Protein AF-A0A4V4HIF0-F1 (afdb_monomer_lite)

Radius of gyration: 13.57 Å; chains: 1; bounding box: 32×28×33 Å

Sequence (66 aa):
LVVYLQVHVIDNCPYELLVGRPFDVLCETTVQNTQTGDQFITIHDPNSDRRCTIPTYARGQKPKIL

Organism: Dendrothele bispora (strain CBS 962.96) (NCBI:txid1314807)

Secondary structure (DSSP, 8-state):
----------TT-SSS----HHHHHHSEEEEEE-TTS-EEEEEEETTTTEEEEEE---TT------

pLDDT: mean 84.58, std 8.67, range [45.75, 93.81]

Foldseek 3Di:
DDDDDDDDDDPPDQDDDDDDVVQCVQWVWDWDADPVRKIKIKTAHPVVRDIDIDTDDHRPPDDDDD

Structure (mmCIF, N/CA/C/O backbone):
data_AF-A0A4V4HIF0-F1
#
_entry.id   AF-A0A4V4HIF0-F1
#
loop_
_atom_site.group_PDB
_atom_site.id
_atom_site.type_symbol
_atom_site.label_atom_id
_atom_site.label_alt_id
_atom_site.label_comp_id
_atom_site.label_asym_id
_atom_site.label_entity_id
_atom_site.label_seq_id
_atom_site.pdbx_PDB_ins_code
_atom_site.Cartn_x
_atom_site.Cartn_y
_atom_site.Cartn_z
_atom_site.occupancy
_atom_site.B_iso_or_equiv
_atom_site.auth_seq_id
_atom_site.auth_comp_id
_atom_site.auth_asym_id
_atom_site.auth_atom_id
_atom_site.pdbx_PDB_model_num
ATOM 1 N N . LEU A 1 1 ? 0.892 -1.825 -21.145 1.00 58.72 1 LEU A N 1
ATOM 2 C CA . LEU A 1 1 ? 1.775 -2.652 -20.298 1.00 58.72 1 LEU A CA 1
ATOM 3 C C . LEU A 1 1 ? 0.893 -3.661 -19.575 1.00 58.72 1 LEU A C 1
ATOM 5 O O . LEU A 1 1 ? -0.146 -3.254 -19.071 1.00 58.72 1 LEU A O 1
ATOM 9 N N . VAL A 1 2 ? 1.245 -4.945 -19.588 1.00 65.00 2 VAL A N 1
ATOM 10 C CA . VAL A 1 2 ? 0.524 -5.983 -18.836 1.00 65.00 2 VAL A CA 1
ATOM 11 C C . VAL A 1 2 ? 1.405 -6.364 -17.656 1.00 65.00 2 VAL A C 1
ATOM 13 O O . VAL A 1 2 ? 2.542 -6.778 -17.864 1.00 65.00 2 VAL A O 1
ATOM 16 N N . VAL A 1 3 ? 0.899 -6.186 -16.437 1.00 66.62 3 VAL A N 1
ATOM 17 C CA . VAL A 1 3 ? 1.584 -6.609 -15.212 1.00 66.62 3 VAL A CA 1
ATOM 18 C C . VAL A 1 3 ? 0.924 -7.898 -14.739 1.00 66.62 3 VAL A C 1
ATOM 20 O O . VAL A 1 3 ? -0.291 -7.939 -14.552 1.00 66.62 3 VAL A O 1
ATOM 23 N N . TYR A 1 4 ? 1.717 -8.953 -14.563 1.00 72.88 4 TYR A N 1
ATOM 24 C CA . TYR A 1 4 ? 1.243 -10.215 -14.005 1.00 72.88 4 TYR A CA 1
ATOM 25 C C . TYR A 1 4 ? 1.513 -10.222 -12.504 1.00 72.88 4 TYR A C 1
ATOM 27 O O . TYR A 1 4 ? 2.663 -10.215 -12.070 1.00 72.88 4 TYR A O 1
ATOM 35 N N . LEU A 1 5 ? 0.440 -10.215 -11.719 1.00 74.31 5 LEU A N 1
ATOM 36 C CA . LEU A 1 5 ? 0.479 -10.215 -10.261 1.00 74.31 5 LEU A CA 1
ATOM 37 C C . LEU A 1 5 ? -0.138 -11.507 -9.741 1.00 74.31 5 LEU A C 1
ATOM 39 O O . LEU A 1 5 ? -1.230 -11.894 -10.155 1.00 74.31 5 LEU A O 1
ATOM 43 N N . GLN A 1 6 ? 0.548 -12.156 -8.803 1.00 81.31 6 GLN A N 1
ATOM 44 C CA . GLN A 1 6 ? -0.045 -13.241 -8.036 1.00 81.31 6 GLN A CA 1
ATOM 45 C C . GLN A 1 6 ? -0.804 -12.640 -6.852 1.00 81.31 6 GLN A C 1
ATOM 47 O O . GLN A 1 6 ? -0.202 -12.062 -5.950 1.00 81.31 6 GLN A O 1
ATOM 52 N N . VAL A 1 7 ? -2.129 -12.780 -6.867 1.00 82.75 7 VAL A N 1
ATOM 53 C CA . VAL A 1 7 ? -3.012 -12.329 -5.787 1.00 82.75 7 VAL A CA 1
ATOM 54 C C . VAL A 1 7 ? -3.509 -13.545 -5.021 1.00 82.75 7 VAL A C 1
ATOM 56 O O . VAL A 1 7 ? -3.923 -14.538 -5.617 1.00 82.75 7 VAL A O 1
ATOM 59 N N . HIS A 1 8 ? -3.473 -13.463 -3.695 1.00 87.56 8 HIS A N 1
ATOM 60 C CA . HIS A 1 8 ? -4.063 -14.469 -2.826 1.00 87.56 8 HIS A CA 1
ATOM 61 C C . HIS A 1 8 ? -5.321 -13.894 -2.173 1.00 87.56 8 HIS A C 1
ATOM 63 O O . HIS A 1 8 ? -5.255 -12.866 -1.501 1.00 87.56 8 HIS A O 1
ATOM 69 N N . VAL A 1 9 ? -6.463 -14.541 -2.407 1.00 88.75 9 VAL A N 1
ATOM 70 C CA . VAL A 1 9 ? -7.759 -14.133 -1.856 1.00 88.75 9 VAL A CA 1
ATOM 71 C C . VAL A 1 9 ? -8.021 -14.960 -0.601 1.00 88.75 9 VAL A C 1
ATOM 73 O O . VAL A 1 9 ? -8.079 -16.185 -0.675 1.00 88.75 9 VAL A O 1
ATOM 76 N N . ILE A 1 10 ? -8.142 -14.283 0.543 1.00 91.50 10 ILE A N 1
ATOM 7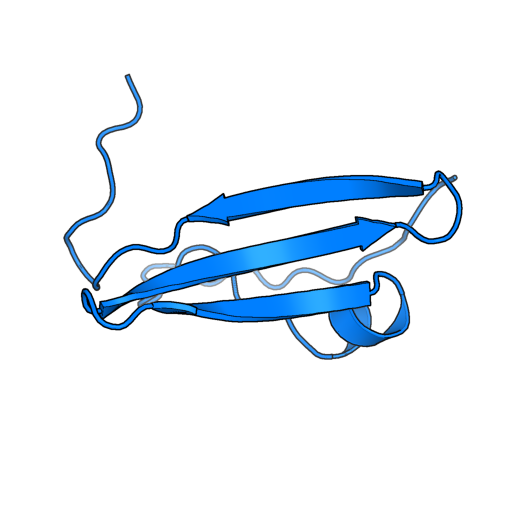7 C CA . ILE A 1 10 ? -8.425 -14.893 1.848 1.00 91.50 10 ILE A CA 1
ATOM 78 C C . ILE A 1 10 ? -9.758 -14.346 2.355 1.00 91.50 10 ILE A C 1
ATOM 80 O O . ILE A 1 10 ? -9.911 -13.132 2.505 1.00 91.50 10 ILE A O 1
ATOM 84 N N . ASP A 1 11 ? -10.692 -15.235 2.687 1.00 90.12 11 ASP A N 1
ATOM 85 C CA . ASP A 1 11 ? -11.963 -14.846 3.298 1.00 90.12 11 ASP A CA 1
ATOM 86 C C . ASP A 1 11 ? -11.788 -14.373 4.750 1.00 90.12 11 ASP A C 1
ATOM 88 O O . ASP A 1 11 ? -10.950 -14.876 5.500 1.00 90.12 11 ASP A O 1
ATOM 92 N N . ASN A 1 12 ? -12.632 -13.425 5.176 1.00 86.62 12 ASN A N 1
ATOM 93 C CA . ASN A 1 12 ? -12.693 -12.903 6.553 1.00 86.62 12 ASN A CA 1
ATOM 94 C C . ASN A 1 12 ? -11.373 -12.308 7.079 1.00 86.62 12 ASN A C 1
ATOM 96 O O . ASN A 1 12 ? -11.063 -12.373 8.273 1.00 86.62 12 ASN A O 1
ATOM 100 N N . CYS A 1 13 ? -10.590 -11.704 6.190 1.00 85.50 13 CYS A N 1
ATOM 101 C CA . CYS A 1 13 ? -9.310 -11.122 6.548 1.00 85.50 13 CYS A CA 1
ATOM 102 C C . CYS A 1 13 ? -9.452 -9.783 7.318 1.00 85.50 13 CYS A C 1
ATOM 104 O O . CYS A 1 13 ? -10.368 -9.009 7.037 1.00 85.50 13 CYS A O 1
ATOM 106 N N . PRO A 1 14 ? -8.546 -9.447 8.269 1.00 85.88 14 PRO A N 1
ATOM 107 C CA . PRO A 1 14 ? -8.465 -8.126 8.912 1.00 85.88 14 PRO A CA 1
ATOM 108 C C . PRO A 1 14 ? -8.365 -6.901 8.000 1.00 85.88 14 PRO A C 1
ATOM 110 O O . PRO A 1 14 ? -8.439 -5.786 8.516 1.00 85.88 14 PRO A O 1
ATOM 113 N N . TYR A 1 15 ? -8.073 -7.106 6.723 1.00 85.06 15 TYR A N 1
ATOM 114 C CA . TYR A 1 15 ? -7.680 -6.099 5.752 1.00 85.06 15 TYR A CA 1
ATOM 115 C C . TYR A 1 15 ? -8.277 -6.450 4.390 1.00 85.06 15 TYR A C 1
ATOM 117 O O . TYR A 1 15 ? -8.606 -7.605 4.128 1.00 85.06 15 TYR A O 1
ATOM 125 N N . GLU A 1 16 ? -8.393 -5.460 3.511 1.00 84.62 16 GLU A N 1
ATOM 126 C CA . GLU A 1 16 ? -8.896 -5.679 2.148 1.00 84.62 16 GLU A CA 1
ATOM 127 C C . GLU A 1 16 ? -7.802 -6.050 1.161 1.00 84.62 16 GLU A C 1
ATOM 129 O O . GLU A 1 16 ? -8.017 -6.850 0.257 1.00 84.62 16 GLU A O 1
ATOM 134 N N . LEU A 1 17 ? -6.624 -5.457 1.332 1.00 85.12 17 LEU A N 1
ATOM 135 C CA . LEU A 1 17 ? -5.498 -5.640 0.441 1.00 85.12 17 LEU A CA 1
ATOM 136 C C . LEU A 1 17 ? -4.215 -5.572 1.257 1.00 85.12 17 LEU A C 1
ATOM 138 O O . LEU A 1 17 ? -3.998 -4.620 2.005 1.00 85.12 17 LEU A O 1
ATOM 142 N N . LEU A 1 18 ? -3.360 -6.574 1.083 1.00 86.62 18 LEU A N 1
ATOM 143 C CA . LEU A 1 18 ? -1.992 -6.531 1.568 1.00 86.62 18 LEU A CA 1
ATOM 144 C C . LEU A 1 18 ? -1.076 -6.282 0.374 1.00 86.62 18 LEU A C 1
ATOM 146 O O . LEU A 1 18 ? -0.931 -7.136 -0.502 1.00 86.62 18 LEU A O 1
ATOM 150 N N . VAL A 1 19 ? -0.470 -5.101 0.345 1.00 84.00 19 VAL A N 1
ATOM 151 C CA . VAL A 1 19 ? 0.517 -4.739 -0.670 1.00 84.00 19 VAL A CA 1
ATOM 152 C C . VAL A 1 19 ? 1.869 -5.260 -0.197 1.00 84.00 19 VAL A C 1
ATOM 154 O O . VAL A 1 19 ? 2.372 -4.857 0.848 1.00 84.00 19 VAL A O 1
ATOM 157 N N . GLY A 1 20 ? 2.404 -6.247 -0.912 1.00 83.19 20 GLY A N 1
ATOM 158 C CA . GLY A 1 20 ? 3.694 -6.853 -0.593 1.00 83.19 20 GLY A CA 1
ATOM 159 C C . GLY A 1 20 ? 4.842 -6.259 -1.406 1.00 83.19 20 GLY A C 1
ATOM 160 O O . GLY A 1 20 ? 4.630 -5.541 -2.378 1.00 83.19 20 GLY A O 1
ATOM 161 N N . ARG A 1 21 ? 6.063 -6.705 -1.090 1.00 82.31 21 ARG A N 1
ATOM 162 C CA . ARG A 1 21 ? 7.304 -6.313 -1.783 1.00 82.31 21 ARG A CA 1
ATOM 163 C C . ARG A 1 21 ? 7.271 -6.374 -3.319 1.00 82.31 21 ARG A C 1
ATOM 165 O O . ARG A 1 21 ? 7.946 -5.556 -3.927 1.00 82.31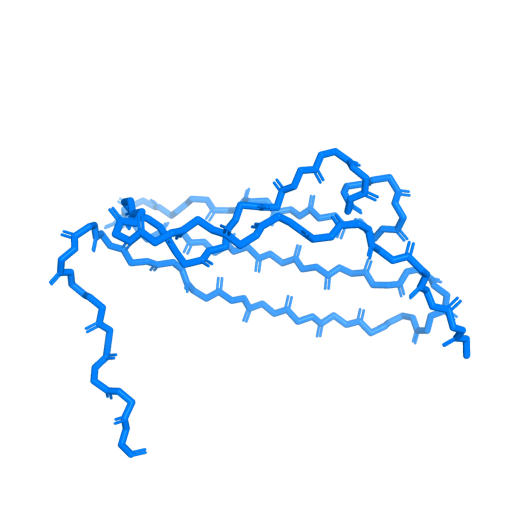 21 ARG A O 1
ATOM 172 N N . PRO A 1 22 ? 6.553 -7.301 -3.987 1.00 79.25 22 PRO A N 1
ATOM 173 C CA . PRO A 1 22 ? 6.468 -7.280 -5.447 1.00 79.25 22 PRO A CA 1
ATOM 174 C C . PRO A 1 22 ? 5.861 -5.986 -5.992 1.00 79.25 22 PRO A C 1
ATOM 176 O O . PRO A 1 22 ? 6.309 -5.515 -7.031 1.00 79.25 22 PRO A O 1
ATOM 179 N N . PHE A 1 23 ? 4.887 -5.404 -5.283 1.00 78.94 23 PHE A N 1
ATOM 180 C CA . PHE A 1 23 ? 4.398 -4.073 -5.613 1.00 78.94 23 PHE A CA 1
ATOM 181 C C . PHE A 1 23 ? 5.491 -3.056 -5.360 1.00 78.94 23 PHE A C 1
ATOM 183 O O . PHE A 1 23 ? 5.836 -2.408 -6.321 1.00 78.94 23 PHE A O 1
ATOM 190 N N . ASP A 1 24 ? 6.123 -3.011 -4.184 1.00 80.19 24 ASP A N 1
ATOM 191 C CA . ASP A 1 24 ? 7.211 -2.053 -3.902 1.00 80.19 24 ASP A CA 1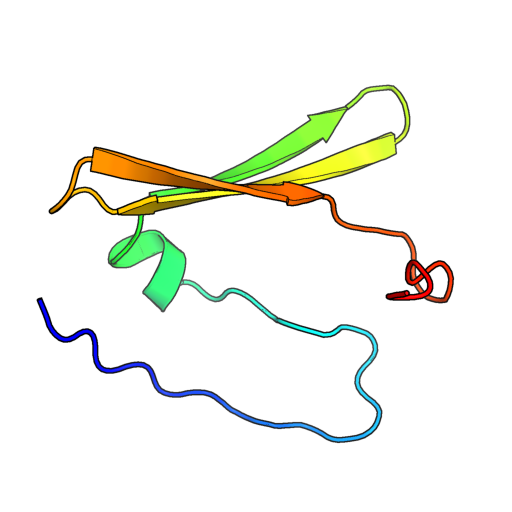
ATOM 192 C C . ASP A 1 24 ? 8.354 -2.081 -4.943 1.00 80.19 24 ASP A C 1
ATOM 194 O O . ASP A 1 24 ? 8.987 -1.060 -5.200 1.00 80.19 24 ASP A O 1
ATOM 198 N N . VAL A 1 25 ? 8.638 -3.250 -5.535 1.00 79.00 25 VAL A N 1
ATOM 199 C CA . VAL A 1 25 ? 9.682 -3.437 -6.558 1.00 79.00 25 VAL A CA 1
ATOM 200 C C . VAL A 1 25 ? 9.212 -3.026 -7.957 1.00 79.00 25 VAL A C 1
ATOM 202 O O . VAL A 1 25 ? 9.991 -2.448 -8.710 1.00 79.00 25 VAL A O 1
ATOM 205 N N . LEU A 1 26 ? 7.975 -3.360 -8.338 1.00 83.56 26 LEU A N 1
ATOM 206 C CA . LEU A 1 26 ? 7.442 -3.085 -9.683 1.00 83.56 26 LEU A CA 1
ATOM 207 C C . LEU A 1 26 ? 6.788 -1.701 -9.798 1.00 83.56 26 LEU A C 1
ATOM 209 O O . LEU A 1 26 ? 6.744 -1.119 -10.880 1.00 83.56 26 LEU A O 1
ATOM 213 N N . CYS A 1 27 ? 6.267 -1.200 -8.688 1.00 80.56 27 CYS A N 1
ATOM 214 C CA . CYS A 1 27 ? 5.592 0.070 -8.514 1.00 80.56 27 CYS A CA 1
ATOM 215 C C . CYS A 1 27 ? 6.168 0.738 -7.261 1.00 80.56 27 CYS A C 1
ATOM 217 O O . CYS A 1 27 ? 6.082 0.212 -6.154 1.00 80.56 27 CYS A O 1
ATOM 219 N N . GLU A 1 28 ? 6.738 1.922 -7.408 1.00 87.00 28 GLU A N 1
ATOM 220 C CA . GLU A 1 28 ? 7.273 2.661 -6.274 1.00 87.00 28 GLU A CA 1
ATOM 221 C C . GLU A 1 28 ? 6.133 2.972 -5.292 1.00 87.00 28 GLU A C 1
ATOM 223 O O . GLU A 1 28 ? 5.238 3.770 -5.568 1.00 87.00 28 GLU A O 1
ATOM 228 N N . THR A 1 29 ? 6.119 2.266 -4.163 1.00 88.88 29 THR A N 1
ATOM 229 C CA . THR A 1 29 ? 5.033 2.341 -3.188 1.00 88.88 29 THR A CA 1
ATOM 230 C C . THR A 1 29 ? 5.530 3.024 -1.922 1.00 88.88 29 THR A C 1
ATOM 232 O O . THR A 1 29 ? 6.576 2.670 -1.379 1.00 88.88 29 THR A O 1
ATOM 235 N N . THR A 1 30 ? 4.762 3.994 -1.427 1.00 90.19 30 THR A N 1
ATOM 236 C CA . THR A 1 30 ? 5.127 4.804 -0.261 1.00 90.19 30 THR A CA 1
ATOM 237 C C . THR A 1 30 ? 3.987 4.833 0.741 1.00 90.19 30 THR A C 1
ATOM 239 O O . THR A 1 30 ? 2.845 5.131 0.390 1.00 90.19 30 THR A O 1
ATOM 242 N N . VAL A 1 31 ? 4.310 4.578 2.008 1.00 91.25 31 VAL A N 1
ATOM 243 C CA . VAL A 1 31 ? 3.372 4.707 3.128 1.00 91.25 31 VAL A CA 1
ATOM 244 C C . VAL A 1 31 ? 3.667 6.001 3.874 1.00 91.25 31 VAL A C 1
ATOM 246 O O . VAL A 1 31 ? 4.788 6.221 4.332 1.00 91.25 31 VAL A O 1
ATOM 249 N N . GLN A 1 32 ? 2.658 6.855 4.006 1.00 93.81 32 GLN A N 1
ATOM 250 C CA . GLN A 1 32 ? 2.740 8.103 4.757 1.00 93.81 32 GLN A CA 1
ATOM 251 C C . GLN A 1 32 ? 1.790 8.052 5.944 1.00 93.81 32 GLN A C 1
ATOM 253 O O . GLN A 1 32 ? 0.593 7.842 5.768 1.00 93.81 32 GLN A O 1
ATOM 258 N N . ASN A 1 33 ? 2.330 8.280 7.139 1.00 93.81 33 ASN A N 1
ATOM 259 C CA . ASN A 1 33 ? 1.553 8.424 8.364 1.00 93.81 33 ASN A CA 1
ATOM 260 C C . ASN A 1 33 ? 1.511 9.905 8.745 1.00 93.81 33 ASN A C 1
ATOM 262 O O . ASN A 1 33 ? 2.545 10.580 8.726 1.00 93.81 33 ASN A O 1
ATOM 266 N N . THR A 1 34 ? 0.340 10.410 9.108 1.00 92.56 34 THR A N 1
ATOM 267 C CA . THR A 1 34 ? 0.160 11.793 9.556 1.00 92.56 34 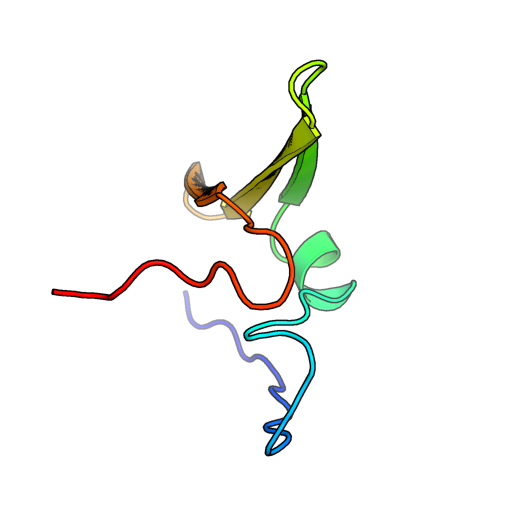THR A CA 1
ATOM 268 C C . THR A 1 34 ? 0.150 11.875 11.083 1.00 92.56 34 THR A C 1
ATOM 270 O O . THR A 1 34 ? -0.073 10.889 11.784 1.00 92.56 34 THR A O 1
ATOM 273 N N . GLN A 1 35 ? 0.351 13.079 11.628 1.00 91.75 35 GLN A N 1
ATOM 274 C CA . GLN A 1 35 ? 0.225 13.311 13.075 1.00 91.75 35 GLN A CA 1
ATOM 275 C C . GLN A 1 35 ? -1.205 13.089 13.595 1.00 91.75 35 GLN A C 1
ATOM 277 O O . GLN A 1 35 ? -1.385 12.798 14.773 1.00 91.75 35 GLN A O 1
ATOM 282 N N . THR A 1 36 ? -2.211 13.204 12.723 1.00 89.31 36 THR A N 1
ATOM 283 C CA . THR A 1 36 ? -3.620 12.926 13.038 1.00 89.31 36 THR A CA 1
ATOM 284 C C . THR A 1 36 ? -3.922 11.431 13.158 1.00 89.31 36 THR A C 1
ATOM 286 O O . THR A 1 36 ? -5.009 11.073 13.600 1.00 89.31 36 THR A O 1
ATOM 289 N N . GLY A 1 37 ? -2.961 10.561 12.824 1.00 86.69 37 GLY A N 1
ATOM 290 C CA . GLY A 1 37 ? -3.122 9.107 12.858 1.00 86.69 37 GLY A CA 1
ATOM 291 C C . GLY A 1 37 ? -3.687 8.518 11.566 1.00 86.69 37 GLY A C 1
ATOM 292 O O . GLY A 1 37 ? -3.917 7.311 11.509 1.00 86.69 37 GLY A O 1
ATOM 293 N N . ASP A 1 38 ? -3.875 9.340 10.533 1.00 90.38 38 ASP A N 1
ATOM 294 C CA . ASP A 1 38 ? -4.254 8.869 9.208 1.00 90.38 38 ASP A CA 1
ATOM 295 C C . ASP A 1 38 ? -3.047 8.239 8.517 1.00 90.38 38 ASP A C 1
ATOM 297 O O . ASP A 1 38 ? -1.890 8.622 8.732 1.00 90.38 38 ASP A O 1
ATOM 301 N N . GLN A 1 39 ? -3.323 7.277 7.647 1.00 92.50 39 GLN A N 1
ATOM 302 C CA . GLN A 1 39 ? -2.305 6.646 6.833 1.00 92.50 39 GLN A CA 1
ATOM 303 C C . GLN A 1 39 ? -2.751 6.602 5.374 1.00 92.50 39 GLN A C 1
ATOM 305 O O . GLN A 1 39 ? -3.906 6.334 5.049 1.00 92.50 39 GLN A O 1
ATOM 310 N N . PHE A 1 40 ? -1.803 6.870 4.484 1.00 92.75 40 PHE A N 1
ATOM 311 C CA . PHE A 1 40 ? -2.007 6.888 3.045 1.00 92.75 40 PHE A CA 1
ATOM 312 C C . PHE A 1 40 ? -0.979 5.986 2.379 1.00 92.75 40 PHE A C 1
ATOM 314 O O . PHE A 1 40 ? 0.212 6.052 2.689 1.00 92.75 40 PHE A O 1
ATOM 321 N N . ILE A 1 41 ? -1.439 5.165 1.441 1.00 91.88 41 ILE A N 1
ATOM 322 C CA . ILE A 1 41 ? -0.581 4.352 0.583 1.00 91.88 41 ILE A CA 1
ATOM 323 C C . ILE A 1 41 ? -0.596 4.988 -0.799 1.00 91.88 41 ILE A C 1
ATOM 325 O O . ILE A 1 41 ? -1.653 5.114 -1.412 1.00 91.88 41 ILE A O 1
ATOM 329 N N . THR A 1 42 ? 0.564 5.400 -1.292 1.00 91.88 42 THR A N 1
ATOM 330 C CA . THR A 1 42 ? 0.724 5.873 -2.669 1.00 91.88 42 THR A CA 1
ATOM 331 C C . THR A 1 42 ? 1.418 4.801 -3.487 1.00 91.88 42 THR A C 1
ATOM 333 O O . THR A 1 42 ? 2.457 4.316 -3.063 1.00 91.88 42 THR A O 1
ATOM 336 N N . ILE A 1 43 ? 0.860 4.450 -4.644 1.00 90.81 43 ILE A N 1
ATOM 337 C CA . ILE A 1 43 ? 1.463 3.534 -5.615 1.00 90.81 43 ILE A CA 1
ATOM 338 C C . ILE A 1 43 ? 1.800 4.350 -6.860 1.00 90.81 43 ILE A C 1
ATOM 340 O O . ILE A 1 43 ? 0.913 4.967 -7.459 1.00 90.81 43 ILE A O 1
ATOM 344 N N . HIS A 1 44 ? 3.071 4.361 -7.237 1.00 90.44 44 HIS A N 1
ATOM 345 C CA . HIS A 1 44 ? 3.594 5.026 -8.421 1.00 90.44 44 HIS A CA 1
ATOM 346 C C . HIS A 1 44 ? 4.054 3.979 -9.444 1.00 90.44 44 HIS A C 1
ATOM 348 O O . HIS A 1 44 ? 4.862 3.104 -9.140 1.00 90.44 44 HIS A O 1
ATOM 354 N N . ASP A 1 45 ? 3.515 4.038 -10.661 1.00 87.81 45 ASP A N 1
ATOM 355 C CA . ASP A 1 45 ? 3.971 3.213 -11.781 1.00 87.81 45 ASP A CA 1
ATOM 356 C C . ASP A 1 45 ? 5.071 3.958 -12.553 1.00 87.81 45 ASP A C 1
ATOM 358 O O . ASP A 1 45 ? 4.748 4.865 -13.329 1.00 8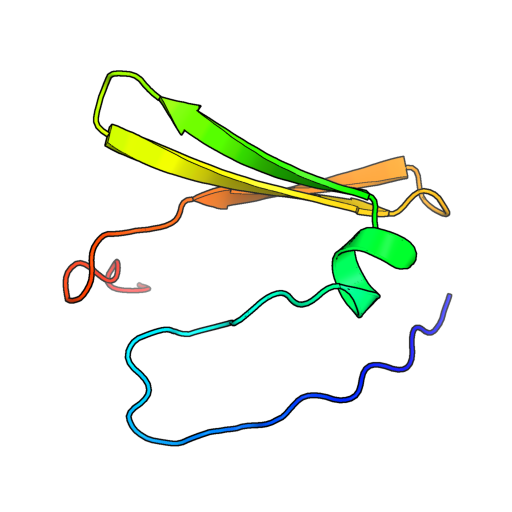7.81 45 ASP A O 1
ATOM 362 N N . PRO A 1 46 ? 6.349 3.553 -12.428 1.00 83.88 46 PRO A N 1
ATOM 363 C CA . PRO A 1 46 ? 7.462 4.251 -13.068 1.00 83.88 46 PRO A CA 1
ATOM 364 C C . PRO A 1 46 ? 7.426 4.167 -14.600 1.00 83.88 46 PRO A C 1
ATOM 366 O O . PRO A 1 46 ? 8.110 4.932 -15.275 1.00 83.88 46 PRO A O 1
ATOM 369 N N . ASN A 1 47 ? 6.642 3.251 -15.178 1.00 84.88 47 ASN A N 1
ATOM 370 C CA . ASN A 1 47 ? 6.554 3.093 -16.630 1.00 84.88 47 ASN A CA 1
ATOM 371 C C . ASN A 1 47 ? 5.612 4.111 -17.277 1.00 84.88 47 ASN A C 1
ATOM 373 O O . ASN A 1 47 ? 5.775 4.440 -18.451 1.00 84.88 47 ASN A O 1
ATOM 377 N N . SER A 1 48 ? 4.589 4.557 -16.544 1.00 87.44 48 SER A N 1
ATOM 378 C CA . SER A 1 48 ? 3.578 5.493 -17.046 1.00 87.44 48 SER A CA 1
ATOM 379 C C . SER A 1 48 ? 3.542 6.823 -16.300 1.00 87.44 48 SER A C 1
ATOM 381 O O . SER A 1 48 ? 2.751 7.687 -16.676 1.00 87.44 48 SER A O 1
ATOM 383 N N . ASP A 1 49 ? 4.368 6.974 -15.259 1.00 87.31 49 ASP A N 1
ATOM 384 C CA . ASP A 1 49 ? 4.406 8.126 -14.347 1.00 87.31 49 ASP A CA 1
ATOM 385 C C . ASP A 1 49 ? 3.051 8.383 -13.651 1.00 87.31 49 ASP A C 1
ATOM 387 O O . ASP A 1 49 ? 2.737 9.467 -13.152 1.00 87.31 49 ASP A O 1
ATOM 391 N N . ARG A 1 50 ? 2.178 7.367 -13.635 1.00 89.88 50 ARG A N 1
ATOM 392 C CA . ARG A 1 50 ? 0.874 7.442 -12.977 1.00 89.88 50 ARG A CA 1
ATOM 393 C C . ARG A 1 50 ? 1.030 7.141 -11.502 1.00 89.88 50 ARG A C 1
ATOM 395 O O . ARG A 1 50 ? 1.734 6.218 -11.108 1.00 89.88 50 ARG A O 1
ATOM 402 N N . ARG A 1 51 ? 0.272 7.871 -10.692 1.00 91.88 51 ARG A N 1
ATOM 403 C CA . ARG A 1 51 ? 0.198 7.676 -9.246 1.00 91.88 51 ARG A CA 1
ATOM 404 C C . ARG A 1 51 ? -1.242 7.573 -8.785 1.00 91.88 51 ARG A C 1
ATOM 406 O O . ARG A 1 51 ? -2.100 8.318 -9.259 1.00 91.88 51 ARG A O 1
ATOM 413 N N . CYS A 1 52 ? -1.491 6.687 -7.833 1.00 90.31 52 CYS A N 1
ATOM 414 C CA . CYS A 1 52 ? -2.726 6.669 -7.065 1.00 90.31 52 CYS A CA 1
ATOM 415 C C . CYS A 1 52 ? -2.401 6.706 -5.573 1.00 90.31 52 CYS A C 1
ATOM 417 O O . CYS A 1 52 ? -1.448 6.076 -5.123 1.00 90.31 52 CYS A O 1
ATOM 419 N N . THR A 1 53 ? -3.195 7.454 -4.812 1.00 92.31 53 THR A N 1
ATOM 420 C CA . THR A 1 53 ? -3.085 7.521 -3.355 1.00 92.31 53 THR A CA 1
ATOM 421 C C . THR A 1 53 ? -4.378 7.005 -2.756 1.00 92.31 53 THR A C 1
ATOM 423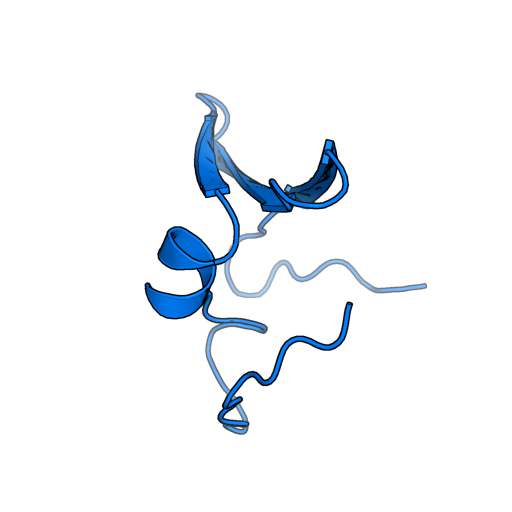 O O . THR A 1 53 ? -5.463 7.479 -3.093 1.00 92.31 53 THR A O 1
ATOM 426 N N . ILE A 1 54 ? -4.250 6.011 -1.889 1.00 90.88 54 ILE A N 1
ATOM 427 C CA . ILE A 1 54 ? -5.352 5.294 -1.266 1.00 90.88 54 ILE A CA 1
ATOM 428 C C . ILE A 1 54 ? -5.291 5.598 0.235 1.00 90.88 54 ILE A C 1
ATOM 430 O O . ILE A 1 54 ? -4.280 5.277 0.870 1.00 90.88 54 ILE A O 1
ATOM 434 N N . PRO A 1 55 ? -6.325 6.228 0.821 1.00 91.38 55 PRO A N 1
ATOM 435 C CA . PRO A 1 55 ? -6.410 6.364 2.267 1.00 91.38 55 PRO A CA 1
ATOM 436 C C . PRO A 1 55 ? -6.657 4.990 2.893 1.00 91.38 55 PRO A C 1
ATOM 438 O O . PRO A 1 55 ? -7.466 4.205 2.392 1.00 91.38 55 PRO A O 1
ATOM 441 N N . THR A 1 56 ? -5.978 4.700 3.996 1.00 90.50 56 THR A N 1
ATOM 442 C CA . THR A 1 56 ? -6.306 3.547 4.833 1.00 90.50 56 THR A CA 1
ATOM 443 C C . THR A 1 56 ? -7.280 3.969 5.926 1.00 90.50 56 THR A C 1
ATOM 445 O O . THR A 1 56 ? -7.545 5.150 6.150 1.00 90.50 56 THR A O 1
ATOM 448 N N . TYR A 1 57 ? -7.875 2.986 6.585 1.00 89.38 57 TYR A N 1
ATOM 449 C CA . TYR A 1 57 ? -8.819 3.208 7.666 1.00 89.38 57 TYR A CA 1
ATOM 450 C C . TYR A 1 57 ? -8.559 2.195 8.775 1.00 89.38 57 TYR A C 1
ATOM 452 O O . TYR A 1 57 ? -8.072 1.085 8.536 1.00 89.38 57 TYR A O 1
ATOM 460 N N . ALA A 1 58 ? -8.894 2.572 10.006 1.00 86.44 58 ALA A N 1
ATOM 461 C CA . ALA A 1 58 ? -8.774 1.670 11.137 1.00 86.44 58 ALA A CA 1
ATOM 462 C C . ALA A 1 58 ? -9.692 0.453 10.959 1.00 86.44 58 ALA A C 1
ATOM 464 O O . ALA A 1 58 ? -10.782 0.535 10.388 1.00 86.44 58 ALA A O 1
ATOM 465 N N . ARG A 1 59 ? -9.274 -0.696 11.491 1.00 84.19 59 ARG A N 1
ATOM 466 C CA . ARG A 1 59 ? -10.049 -1.939 11.418 1.00 84.19 59 ARG A CA 1
ATOM 467 C C . ARG A 1 59 ? -11.492 -1.715 11.892 1.00 84.19 59 ARG A C 1
ATOM 469 O O . ARG A 1 59 ? -11.716 -1.235 12.997 1.00 84.19 59 ARG A O 1
ATOM 476 N N . GLY A 1 60 ? -12.466 -2.085 11.060 1.00 84.56 60 GLY A N 1
ATOM 477 C CA . GLY A 1 60 ? -13.895 -1.917 11.357 1.00 84.56 60 GLY A CA 1
ATOM 478 C C . GLY A 1 60 ? -14.475 -0.535 11.031 1.00 84.56 60 GLY A C 1
ATOM 479 O O . GLY A 1 60 ? -15.689 -0.375 11.092 1.00 84.56 60 GLY A O 1
ATOM 480 N N . GLN A 1 61 ? -13.653 0.433 10.618 1.00 86.50 61 GLN A N 1
ATOM 481 C CA . GLN A 1 61 ? -14.090 1.758 10.155 1.00 86.50 61 GLN A CA 1
ATOM 482 C C . GLN A 1 61 ? -14.125 1.867 8.626 1.00 86.50 61 GLN A C 1
ATOM 484 O O . GLN A 1 61 ? -13.958 2.950 8.070 1.00 86.50 61 GLN A O 1
ATOM 489 N N . LYS A 1 62 ? -14.333 0.737 7.938 1.00 81.06 62 LYS A N 1
ATOM 490 C CA . LYS A 1 62 ? -14.401 0.708 6.478 1.00 81.06 62 LYS A CA 1
ATOM 491 C C . LYS A 1 62 ? -15.460 1.710 5.993 1.00 81.06 62 LYS A C 1
ATOM 493 O O . LYS A 1 62 ? -16.608 1.622 6.446 1.00 81.06 62 LYS A O 1
ATOM 498 N N . PRO A 1 63 ? -15.115 2.638 5.081 1.00 78.44 63 PRO A N 1
ATOM 499 C CA . PRO A 1 63 ? -16.096 3.551 4.523 1.00 78.44 63 PRO A CA 1
ATOM 500 C C . PRO A 1 63 ? -17.192 2.747 3.819 1.00 78.44 63 PRO A C 1
ATOM 502 O O . PRO A 1 63 ? -16.919 1.790 3.090 1.00 78.44 63 PRO A O 1
ATOM 505 N N . LYS A 1 64 ? -18.453 3.122 4.055 1.00 74.25 64 LYS A N 1
ATOM 506 C CA . LYS A 1 64 ? -19.569 2.580 3.281 1.00 74.25 64 LYS A CA 1
ATOM 507 C C . LYS A 1 64 ? -19.399 3.085 1.855 1.00 74.25 64 LYS A C 1
ATOM 509 O O . LYS A 1 64 ? -19.512 4.283 1.612 1.00 74.25 64 LYS A O 1
ATOM 514 N N . ILE A 1 65 ? -19.068 2.179 0.946 1.00 67.12 65 ILE A N 1
ATOM 515 C CA . ILE A 1 65 ? -19.076 2.466 -0.484 1.00 67.12 65 ILE A CA 1
ATOM 516 C C . ILE A 1 65 ? -20.551 2.718 -0.833 1.00 67.12 65 ILE A C 1
ATOM 518 O O . ILE A 1 65 ? -21.385 1.861 -0.531 1.00 67.12 65 ILE A O 1
ATOM 522 N N . LEU A 1 66 ? -20.867 3.922 -1.323 1.00 45.75 66 LEU A N 1
ATOM 523 C CA . LEU A 1 66 ? -22.195 4.269 -1.844 1.00 45.75 66 LEU A CA 1
ATOM 524 C C . LEU A 1 66 ? -22.503 3.455 -3.103 1.00 45.75 66 LEU A C 1
ATOM 526 O O . LEU A 1 66 ? -21.567 3.276 -3.916 1.00 45.75 66 LEU A O 1
#